Protein AF-A0A3C0W2Y4-F1 (afdb_monomer_lite)

Radius of gyration: 14.18 Å; chains: 1; bounding box: 29×30×36 Å

Structure (mmCIF, N/CA/C/O backbone):
data_AF-A0A3C0W2Y4-F1
#
_entry.id   AF-A0A3C0W2Y4-F1
#
loop_
_atom_site.group_PDB
_atom_site.id
_atom_site.type_symbol
_atom_site.label_atom_id
_atom_site.label_alt_id
_atom_site.label_comp_id
_atom_site.label_asym_id
_atom_site.label_entity_id
_atom_site.label_seq_id
_atom_site.pdbx_PDB_ins_code
_atom_site.Cartn_x
_atom_site.Cartn_y
_atom_site.Cartn_z
_atom_site.occupancy
_atom_site.B_iso_or_equiv
_atom_site.auth_seq_id
_atom_site.auth_comp_id
_atom_site.auth_asym_id
_atom_site.auth_atom_id
_atom_site.pdbx_PDB_model_num
ATOM 1 N N . SER A 1 1 ? -10.072 -1.125 1.550 1.00 90.12 1 SER A N 1
ATOM 2 C CA . SER A 1 1 ? -9.664 -2.502 1.855 1.00 90.12 1 SER A CA 1
ATOM 3 C C . SER A 1 1 ? -8.155 -2.522 1.966 1.00 90.12 1 SER A C 1
ATOM 5 O O . SER A 1 1 ? -7.508 -1.619 1.435 1.00 90.12 1 SER A O 1
ATOM 7 N N . ALA A 1 2 ? -7.590 -3.521 2.638 1.00 95.25 2 ALA A N 1
ATOM 8 C CA . ALA A 1 2 ? -6.143 -3.670 2.776 1.00 95.25 2 ALA A CA 1
ATOM 9 C C . ALA A 1 2 ? -5.463 -3.759 1.396 1.00 95.25 2 ALA A C 1
ATOM 11 O O . ALA A 1 2 ? -4.422 -3.148 1.182 1.00 95.25 2 ALA A O 1
ATOM 12 N N . ALA A 1 3 ? -6.114 -4.399 0.418 1.00 93.50 3 ALA A N 1
ATOM 13 C CA . ALA A 1 3 ? -5.636 -4.450 -0.965 1.00 93.50 3 ALA A CA 1
ATOM 14 C C . ALA A 1 3 ? -5.541 -3.068 -1.654 1.00 93.50 3 ALA A C 1
ATOM 16 O O . ALA A 1 3 ? -4.639 -2.848 -2.458 1.00 93.50 3 ALA A O 1
ATOM 17 N N . LEU A 1 4 ? -6.419 -2.109 -1.324 1.00 95.12 4 LEU A N 1
ATOM 18 C CA . LEU A 1 4 ? -6.364 -0.751 -1.894 1.00 95.12 4 LEU A CA 1
ATOM 19 C C . LEU A 1 4 ? -5.160 0.062 -1.396 1.00 95.12 4 LEU A C 1
ATOM 21 O O . LEU A 1 4 ? -4.829 1.076 -2.002 1.00 95.12 4 LEU A O 1
ATOM 25 N N . ALA A 1 5 ? -4.469 -0.371 -0.336 1.00 96.81 5 ALA A N 1
ATOM 26 C CA . ALA A 1 5 ? -3.251 0.299 0.114 1.00 96.81 5 ALA A CA 1
ATOM 27 C C . ALA A 1 5 ? -2.175 0.328 -0.986 1.00 96.81 5 ALA A C 1
ATOM 29 O O . ALA A 1 5 ? -1.465 1.321 -1.116 1.00 96.81 5 ALA A O 1
ATOM 30 N N . PHE A 1 6 ? -2.104 -0.712 -1.824 1.00 96.75 6 PHE A N 1
ATOM 31 C CA . PHE A 1 6 ? -1.176 -0.768 -2.955 1.00 96.75 6 PHE A CA 1
ATOM 32 C C . PHE A 1 6 ? -1.467 0.305 -4.006 1.00 96.75 6 PHE A C 1
ATOM 34 O O . PHE A 1 6 ? -0.530 0.894 -4.537 1.00 96.75 6 PHE A O 1
ATOM 41 N N . GLU A 1 7 ? -2.740 0.609 -4.276 1.00 95.88 7 GLU A N 1
ATOM 42 C CA . GLU A 1 7 ? -3.124 1.716 -5.166 1.00 95.88 7 GLU A CA 1
ATOM 43 C C . GLU A 1 7 ? -2.608 3.048 -4.635 1.00 95.88 7 GLU A C 1
ATOM 45 O O . GLU A 1 7 ? -1.993 3.824 -5.362 1.00 95.88 7 GLU A O 1
ATOM 50 N N . GLN A 1 8 ? -2.814 3.280 -3.341 1.00 96.94 8 GLN A N 1
ATOM 51 C CA . GLN A 1 8 ? -2.485 4.551 -2.714 1.00 96.94 8 GLN A CA 1
ATOM 52 C C . GLN A 1 8 ? -0.982 4.759 -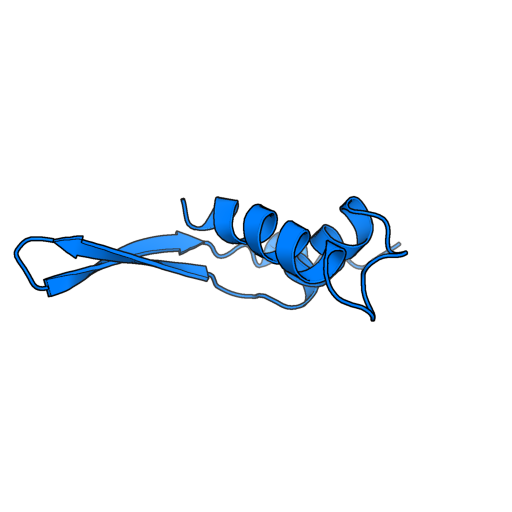2.593 1.00 96.94 8 GLN A C 1
ATOM 54 O O . GLN A 1 8 ? -0.486 5.833 -2.915 1.00 96.94 8 GLN A O 1
ATOM 59 N N . LEU A 1 9 ? -0.243 3.717 -2.217 1.00 97.69 9 LEU A N 1
ATOM 60 C CA . LEU A 1 9 ? 1.217 3.744 -2.234 1.00 97.69 9 LEU A CA 1
ATOM 61 C C . LEU A 1 9 ? 1.755 3.958 -3.652 1.00 97.69 9 LEU A C 1
ATOM 63 O O . LEU A 1 9 ? 2.709 4.707 -3.832 1.00 97.69 9 LEU A O 1
ATOM 67 N N . THR A 1 10 ? 1.115 3.366 -4.664 1.00 97.56 10 THR A N 1
ATOM 68 C CA . THR A 1 10 ? 1.509 3.558 -6.065 1.00 97.56 10 THR A CA 1
ATOM 69 C C . THR A 1 10 ? 1.379 5.022 -6.493 1.00 97.56 10 THR A C 1
ATOM 71 O O . THR A 1 10 ? 2.280 5.542 -7.148 1.00 97.56 10 THR A O 1
ATOM 74 N N . LEU A 1 11 ? 0.291 5.699 -6.103 1.00 97.56 11 LEU A N 1
ATOM 75 C CA . LEU A 1 11 ? 0.107 7.132 -6.361 1.00 97.56 11 LEU A CA 1
ATOM 76 C C . LEU A 1 11 ? 1.197 7.968 -5.675 1.00 97.56 11 LEU A C 1
ATOM 78 O O . LEU A 1 11 ? 1.855 8.763 -6.336 1.00 97.56 11 LEU A O 1
ATOM 82 N N . LEU A 1 12 ? 1.453 7.719 -4.387 1.00 97.81 12 LEU A N 1
ATOM 83 C CA . LEU A 1 12 ? 2.474 8.444 -3.621 1.00 97.81 12 LEU A CA 1
ATOM 84 C C . LEU A 1 12 ? 3.882 8.281 -4.215 1.00 97.81 12 LEU A C 1
ATOM 86 O O . LEU A 1 12 ? 4.634 9.247 -4.309 1.00 97.81 12 LEU A O 1
ATOM 90 N N . VAL A 1 13 ? 4.246 7.070 -4.652 1.00 97.31 13 VAL A N 1
ATOM 91 C CA . VAL A 1 13 ? 5.542 6.823 -5.304 1.00 97.31 13 VAL A CA 1
ATOM 92 C C . VAL A 1 13 ? 5.610 7.520 -6.663 1.00 97.31 13 VAL A C 1
ATOM 94 O O . VAL A 1 13 ? 6.630 8.135 -6.971 1.00 97.31 13 VAL A O 1
ATOM 97 N N . ARG A 1 14 ? 4.530 7.499 -7.454 1.00 97.00 14 ARG A N 1
ATOM 98 C CA . ARG A 1 14 ? 4.456 8.220 -8.738 1.00 97.00 14 ARG A CA 1
ATOM 99 C C . ARG A 1 14 ? 4.591 9.731 -8.607 1.00 97.00 14 ARG A C 1
ATOM 101 O O . ARG A 1 14 ? 5.001 10.373 -9.564 1.00 97.00 14 ARG A O 1
ATOM 108 N N . GLU A 1 15 ? 4.209 10.299 -7.474 1.00 96.75 15 GLU A N 1
ATOM 109 C CA . GLU A 1 15 ? 4.337 11.735 -7.213 1.00 96.75 15 GLU A CA 1
ATOM 110 C C . GLU A 1 15 ? 5.724 12.112 -6.668 1.00 96.75 15 GLU A C 1
ATOM 112 O O . GLU A 1 15 ? 6.090 13.286 -6.662 1.00 96.75 15 GLU A O 1
ATOM 117 N N . SER A 1 16 ? 6.519 11.128 -6.236 1.00 97.12 16 SER A N 1
ATOM 118 C CA . SER A 1 16 ? 7.869 11.353 -5.719 1.00 97.12 16 SER A CA 1
ATOM 119 C C . SER A 1 16 ? 8.886 11.655 -6.826 1.00 97.12 16 SER A C 1
ATOM 121 O O . SER A 1 16 ? 8.781 11.154 -7.947 1.00 97.12 16 SER A O 1
ATOM 123 N N . GLU A 1 17 ? 9.929 12.421 -6.494 1.00 96.62 17 GLU A N 1
ATOM 124 C CA . GLU A 1 17 ? 11.015 12.763 -7.427 1.00 96.62 17 GLU A CA 1
ATOM 125 C C . GLU A 1 17 ? 11.712 11.519 -8.001 1.00 96.62 17 GLU A C 1
ATOM 127 O O . GLU A 1 17 ? 11.982 11.465 -9.196 1.00 96.62 17 GLU A O 1
ATOM 132 N N . GLY A 1 18 ? 11.943 10.492 -7.178 1.00 93.00 18 GLY A N 1
ATOM 133 C CA . GLY A 1 18 ? 12.595 9.253 -7.614 1.00 93.00 18 GLY A CA 1
ATOM 134 C C . GLY A 1 18 ? 11.683 8.277 -8.366 1.00 93.00 18 GLY A C 1
ATOM 135 O O . GLY A 1 18 ? 12.185 7.354 -9.000 1.00 93.00 18 GLY A O 1
ATOM 136 N N . GLY A 1 19 ? 10.358 8.447 -8.288 1.00 92.38 19 GLY A N 1
ATOM 137 C CA . GLY A 1 19 ? 9.379 7.503 -8.840 1.00 92.38 19 GLY A CA 1
ATOM 138 C C . GLY A 1 19 ? 8.509 8.048 -9.973 1.00 92.38 19 GLY A C 1
ATOM 139 O O . GLY A 1 19 ? 7.782 7.272 -10.594 1.00 92.38 19 GLY A O 1
ATOM 140 N N . ARG A 1 20 ? 8.573 9.352 -10.276 1.00 94.88 20 ARG A N 1
ATOM 141 C CA . ARG A 1 20 ? 7.717 10.011 -11.286 1.00 94.88 20 ARG A CA 1
ATOM 142 C C . ARG A 1 20 ? 7.801 9.431 -12.690 1.00 94.88 20 ARG A C 1
ATOM 144 O O . ARG A 1 20 ? 6.789 9.414 -13.392 1.00 94.88 20 ARG A O 1
ATOM 151 N N . ASP A 1 21 ? 8.973 8.936 -13.069 1.00 96.56 21 ASP A N 1
ATOM 152 C CA . ASP A 1 21 ? 9.230 8.427 -14.415 1.00 96.56 21 ASP A CA 1
ATOM 153 C C . ASP A 1 21 ? 9.025 6.901 -14.508 1.00 96.56 21 ASP A C 1
ATOM 155 O O . ASP A 1 21 ? 9.110 6.332 -15.594 1.00 96.56 21 ASP A O 1
ATOM 159 N N . LEU A 1 22 ? 8.699 6.229 -13.394 1.00 96.69 22 LEU A N 1
ATOM 160 C CA . LEU A 1 22 ? 8.395 4.799 -13.394 1.00 96.69 22 LEU A CA 1
ATOM 161 C C . LEU A 1 22 ? 6.961 4.532 -13.899 1.00 96.69 22 LEU A C 1
ATOM 163 O O . LEU A 1 22 ? 6.012 5.248 -13.530 1.00 96.69 22 LEU A O 1
ATOM 167 N N . PRO A 1 23 ? 6.750 3.474 -14.701 1.00 97.00 23 PRO A N 1
ATOM 168 C CA . PRO A 1 23 ? 5.417 2.986 -15.023 1.00 97.00 23 PRO A CA 1
ATOM 169 C C . PRO A 1 23 ? 4.636 2.589 -13.764 1.00 97.00 23 PRO A C 1
ATOM 171 O O . PRO A 1 23 ? 5.190 2.150 -12.752 1.00 97.00 23 PRO A O 1
ATOM 174 N N . ARG A 1 24 ? 3.313 2.767 -13.802 1.00 96.00 24 ARG A N 1
ATOM 175 C CA . ARG A 1 24 ? 2.449 2.522 -12.633 1.00 96.00 24 ARG A CA 1
ATOM 176 C C . ARG A 1 24 ? 2.441 1.036 -12.257 1.00 96.00 24 ARG A C 1
ATOM 178 O O . ARG A 1 24 ? 2.370 0.686 -11.080 1.00 96.00 24 ARG A O 1
ATOM 185 N N . GLU A 1 25 ? 2.474 0.177 -13.264 1.00 95.94 25 GLU A N 1
ATOM 186 C CA . GLU A 1 25 ? 2.537 -1.274 -13.168 1.00 95.94 25 GLU A CA 1
ATOM 187 C C . GLU A 1 25 ? 3.828 -1.756 -12.500 1.00 95.94 25 GLU A C 1
ATOM 189 O O . GLU A 1 25 ? 3.749 -2.612 -11.619 1.00 95.94 25 GLU A O 1
ATOM 194 N N . ASP A 1 26 ? 4.969 -1.139 -12.815 1.00 96.19 26 ASP A N 1
ATOM 195 C CA . ASP A 1 26 ? 6.270 -1.490 -12.239 1.00 96.19 26 ASP A CA 1
ATOM 196 C C . ASP A 1 26 ? 6.328 -1.123 -10.759 1.00 96.19 26 ASP A C 1
ATOM 198 O O . ASP A 1 26 ? 6.717 -1.939 -9.923 1.00 96.19 26 ASP A O 1
ATOM 202 N N . ILE A 1 27 ? 5.845 0.071 -10.397 1.00 97.31 27 ILE A N 1
ATOM 203 C CA . ILE A 1 27 ? 5.723 0.478 -8.991 1.00 97.31 27 ILE A CA 1
ATOM 204 C C . ILE A 1 27 ? 4.851 -0.517 -8.225 1.00 97.31 27 ILE A C 1
ATOM 206 O O . ILE A 1 27 ? 5.219 -0.968 -7.141 1.00 97.31 27 ILE A O 1
ATOM 210 N N . ARG A 1 28 ? 3.697 -0.897 -8.783 1.00 95.50 28 ARG A N 1
ATOM 211 C CA . ARG A 1 28 ? 2.812 -1.876 -8.148 1.00 95.50 28 ARG A CA 1
ATOM 212 C C . ARG A 1 28 ? 3.489 -3.239 -7.995 1.00 95.50 28 ARG A C 1
ATOM 214 O O . ARG A 1 28 ? 3.339 -3.867 -6.946 1.00 95.50 28 ARG A O 1
ATOM 221 N N . ALA A 1 29 ? 4.189 -3.711 -9.023 1.00 93.94 29 ALA A N 1
ATOM 222 C CA . ALA A 1 29 ? 4.917 -4.974 -8.980 1.00 93.94 29 ALA A CA 1
ATOM 223 C C . ALA A 1 29 ? 5.986 -4.954 -7.876 1.00 93.94 29 ALA A C 1
ATOM 225 O O . ALA A 1 29 ? 6.016 -5.861 -7.044 1.00 93.94 29 ALA A O 1
ATOM 226 N N . LEU A 1 30 ? 6.769 -3.874 -7.788 1.00 94.69 30 LEU A N 1
ATOM 227 C CA . LEU A 1 30 ? 7.754 -3.660 -6.724 1.00 94.69 30 LEU A CA 1
ATOM 228 C C . LEU A 1 30 ? 7.107 -3.625 -5.335 1.00 94.69 30 LEU A C 1
ATOM 230 O O . LEU A 1 30 ? 7.602 -4.261 -4.408 1.00 94.69 30 LEU A O 1
ATOM 234 N N . LEU A 1 31 ? 5.973 -2.939 -5.174 1.00 95.62 31 LEU A N 1
ATOM 235 C CA . LEU A 1 31 ? 5.255 -2.921 -3.899 1.00 95.62 31 LEU A CA 1
ATOM 236 C C . LEU A 1 31 ? 4.799 -4.327 -3.487 1.00 95.62 31 LEU A C 1
ATOM 238 O O . LEU A 1 31 ? 4.934 -4.682 -2.319 1.00 95.62 31 LEU A O 1
ATOM 242 N N . HIS A 1 32 ? 4.303 -5.150 -4.416 1.00 94.00 32 HIS A N 1
ATOM 243 C CA . HIS A 1 32 ? 3.942 -6.541 -4.117 1.00 94.00 32 HIS A CA 1
ATOM 244 C C . HIS A 1 32 ? 5.150 -7.435 -3.818 1.00 94.00 32 HIS A C 1
ATOM 246 O O . HIS A 1 32 ? 5.016 -8.371 -3.033 1.00 94.00 32 HIS A O 1
ATOM 252 N N . LEU A 1 33 ? 6.317 -7.147 -4.398 1.00 92.81 33 LEU A N 1
ATOM 253 C CA . LEU A 1 33 ? 7.568 -7.827 -4.061 1.00 92.81 33 LEU A CA 1
ATOM 254 C C . LEU A 1 33 ? 7.998 -7.501 -2.619 1.00 92.81 33 LEU A C 1
ATOM 256 O O . LEU A 1 33 ? 8.383 -8.389 -1.857 1.00 92.81 33 LEU A O 1
ATOM 260 N N . LEU A 1 34 ? 7.894 -6.230 -2.226 1.00 94.12 34 LEU A N 1
ATOM 261 C CA . LEU A 1 34 ? 8.454 -5.718 -0.973 1.00 94.12 34 LEU A CA 1
ATOM 262 C C . LEU A 1 34 ? 7.504 -5.833 0.225 1.00 94.12 34 LEU A C 1
ATOM 264 O O . LEU A 1 34 ? 7.952 -6.096 1.335 1.00 94.12 34 LEU A O 1
ATOM 268 N N . VAL A 1 35 ? 6.193 -5.688 0.037 1.00 95.44 35 VAL A N 1
ATOM 269 C CA . VAL A 1 35 ? 5.217 -5.681 1.139 1.00 95.44 35 VAL A CA 1
ATOM 270 C C . VAL A 1 35 ? 4.623 -7.075 1.339 1.00 95.44 35 VAL A C 1
ATOM 272 O O . VAL A 1 35 ? 3.864 -7.563 0.508 1.00 95.44 35 VAL A O 1
ATOM 275 N N . ASP A 1 36 ? 4.964 -7.738 2.448 1.00 96.12 36 ASP A N 1
ATOM 276 C CA . ASP A 1 36 ? 4.439 -9.074 2.798 1.00 96.12 36 ASP A CA 1
ATOM 277 C C . ASP A 1 36 ? 3.013 -9.054 3.337 1.00 96.12 36 ASP A C 1
ATOM 279 O O . ASP A 1 36 ? 2.220 -9.958 3.062 1.00 96.12 36 ASP A O 1
ATOM 283 N N . VAL A 1 37 ? 2.704 -8.053 4.157 1.00 96.81 37 VAL A N 1
ATOM 284 C CA . VAL A 1 37 ? 1.465 -7.992 4.928 1.00 96.81 37 VAL A CA 1
ATOM 285 C C . VAL A 1 37 ? 0.973 -6.554 4.973 1.00 96.81 37 VAL A C 1
ATOM 287 O O . VAL A 1 37 ? 1.741 -5.636 5.256 1.00 96.81 37 VAL A O 1
ATOM 290 N N . VAL A 1 38 ? -0.329 -6.366 4.760 1.00 97.69 38 VAL A N 1
ATOM 291 C CA . VAL A 1 38 ? -1.019 -5.098 5.023 1.00 97.69 38 VAL A CA 1
ATOM 292 C C . VAL A 1 38 ? -2.098 -5.338 6.068 1.00 97.69 38 VAL A C 1
ATOM 294 O O . VAL A 1 38 ? -2.985 -6.167 5.875 1.00 97.69 38 VAL A O 1
ATOM 297 N N . VAL A 1 39 ? -2.050 -4.585 7.165 1.00 97.75 39 VAL A N 1
ATOM 298 C CA . VAL A 1 39 ? -3.057 -4.636 8.231 1.00 97.75 39 VAL A CA 1
ATOM 299 C C . VAL A 1 39 ? -3.909 -3.374 8.163 1.00 97.75 39 VAL A C 1
ATOM 301 O O . VAL A 1 39 ? -3.440 -2.279 8.465 1.00 97.75 39 VAL A O 1
ATOM 304 N N . GLN A 1 40 ? -5.180 -3.508 7.785 1.00 97.50 40 GLN A N 1
ATOM 305 C CA . GLN A 1 40 ? -6.115 -2.386 7.790 1.00 97.50 40 GLN A CA 1
ATOM 306 C C . GLN A 1 40 ? -6.762 -2.249 9.164 1.00 97.50 40 GLN A C 1
ATOM 308 O O 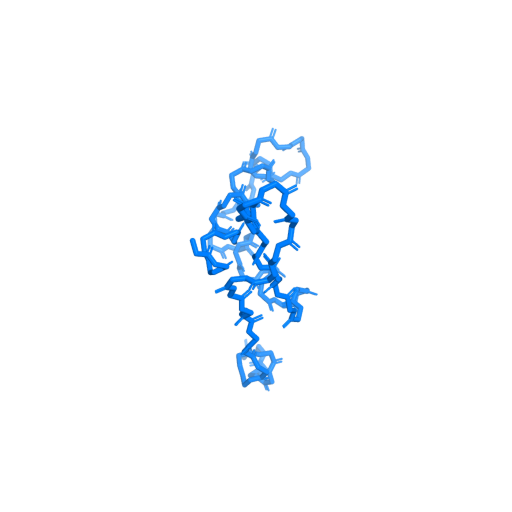. GLN A 1 40 ? -7.514 -3.121 9.614 1.00 97.50 40 GLN A O 1
ATOM 313 N N . MET A 1 41 ? -6.550 -1.100 9.794 1.00 97.06 41 MET A N 1
ATOM 314 C CA . MET A 1 41 ? -7.184 -0.752 11.058 1.00 97.06 41 MET A CA 1
ATOM 315 C C . MET A 1 41 ? -8.308 0.263 10.853 1.00 97.06 41 MET A C 1
ATOM 317 O O . MET A 1 41 ? -8.215 1.147 10.004 1.00 97.06 41 MET A O 1
ATOM 321 N N . LYS A 1 42 ? -9.365 0.165 11.660 1.00 96.50 42 LYS A N 1
ATOM 322 C CA . LYS A 1 42 ? -10.407 1.194 11.764 1.00 96.50 42 LYS A CA 1
ATOM 323 C C . LYS A 1 42 ? -10.680 1.509 13.225 1.00 96.50 42 LYS A C 1
ATOM 325 O O . LYS A 1 42 ? -10.516 0.651 14.092 1.00 96.50 42 LYS A O 1
ATOM 330 N N . LYS A 1 43 ? -11.112 2.740 13.494 1.00 97.19 43 LYS A N 1
ATOM 331 C CA . LYS A 1 43 ? -11.625 3.122 14.809 1.00 97.19 43 LYS A CA 1
ATOM 332 C C . LYS A 1 43 ? -13.076 2.652 14.909 1.00 97.19 43 LYS A C 1
ATOM 334 O O . LYS A 1 43 ? -13.928 3.137 14.175 1.00 97.19 43 LYS A O 1
ATOM 339 N N . VAL A 1 44 ? -13.325 1.695 15.792 1.00 95.94 44 VAL A N 1
ATOM 340 C CA . VAL A 1 44 ? -14.643 1.126 16.094 1.00 95.94 44 VAL A CA 1
ATOM 341 C C . VAL A 1 44 ? -14.879 1.349 17.581 1.00 95.94 44 VAL A C 1
ATOM 343 O O . VAL A 1 44 ? -14.034 0.978 18.398 1.00 95.94 44 VAL A O 1
ATOM 346 N N . ASP A 1 45 ? -15.965 2.038 17.926 1.00 95.44 45 ASP A N 1
ATOM 347 C CA . ASP A 1 45 ? -16.327 2.378 19.311 1.00 95.44 45 ASP A CA 1
ATOM 348 C C . ASP A 1 45 ? -15.176 3.020 20.098 1.00 95.44 45 ASP A C 1
ATOM 350 O O . ASP A 1 45 ? -14.812 2.627 21.206 1.00 95.44 45 ASP A O 1
ATOM 354 N N . GLY A 1 46 ? -14.520 3.994 19.468 1.00 96.81 46 GLY A N 1
ATOM 355 C CA . GLY A 1 46 ? -13.419 4.729 20.083 1.00 96.81 46 GLY A CA 1
ATOM 356 C C . GLY A 1 46 ? -12.074 3.994 20.104 1.00 96.81 46 GLY A C 1
ATOM 357 O O . GLY A 1 46 ? -11.071 4.621 20.440 1.00 96.81 46 GLY A O 1
ATOM 358 N N . ARG A 1 47 ? -12.006 2.718 19.701 1.00 97.38 47 ARG A N 1
ATOM 359 C CA . ARG A 1 47 ? -10.783 1.899 19.749 1.00 97.38 47 ARG A CA 1
ATOM 360 C C . ARG A 1 47 ? -10.327 1.483 18.357 1.00 97.38 47 ARG A C 1
ATOM 362 O O . ARG A 1 47 ? -11.142 1.147 17.505 1.00 97.38 47 ARG A O 1
ATOM 369 N N . PHE A 1 48 ? -9.017 1.464 18.124 1.00 97.31 48 PHE A N 1
ATOM 370 C CA . PHE A 1 48 ? -8.480 0.885 16.895 1.00 97.31 48 PHE A CA 1
ATOM 371 C C . PHE A 1 48 ? -8.624 -0.635 16.922 1.00 97.31 48 PHE A C 1
ATOM 373 O O . PHE A 1 48 ? -8.257 -1.2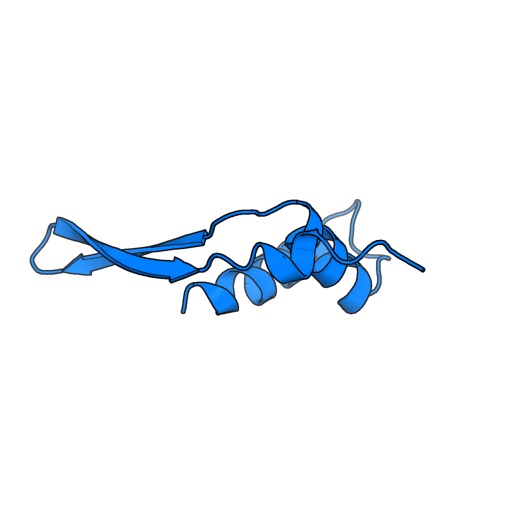98 17.893 1.00 97.31 48 PHE A O 1
ATOM 380 N N . ARG A 1 49 ? -9.181 -1.181 15.845 1.00 97.62 49 ARG A N 1
ATOM 381 C CA . ARG A 1 49 ? -9.368 -2.612 15.628 1.00 97.62 49 ARG A CA 1
ATOM 382 C C . ARG A 1 49 ? -8.807 -2.974 14.265 1.00 97.62 49 ARG A C 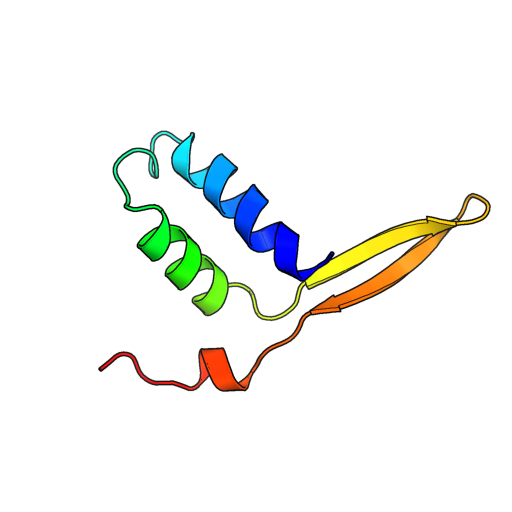1
ATOM 384 O O . ARG A 1 49 ? -8.991 -2.225 13.305 1.00 97.62 49 ARG A O 1
ATOM 391 N N . VAL A 1 50 ? -8.153 -4.128 14.181 1.00 97.56 50 VAL A N 1
ATOM 392 C CA . VAL A 1 50 ? -7.851 -4.746 12.889 1.00 97.56 50 VAL A CA 1
ATOM 393 C C . VAL A 1 50 ? -9.176 -5.136 12.243 1.00 97.56 50 VAL A C 1
ATOM 395 O O . VAL A 1 50 ? -10.022 -5.755 12.882 1.00 97.56 50 VAL A O 1
ATOM 398 N N . THR A 1 51 ? -9.369 -4.725 10.996 1.00 96.50 51 THR A N 1
ATOM 399 C CA . THR A 1 51 ? -10.593 -4.986 10.220 1.00 96.50 51 THR A CA 1
ATOM 400 C C . THR A 1 51 ? -10.341 -5.829 8.985 1.00 96.50 51 THR A C 1
ATOM 402 O O . THR A 1 51 ? -11.279 -6.390 8.434 1.00 96.50 51 THR A O 1
ATOM 405 N N . GLU A 1 52 ? -9.088 -5.907 8.544 1.00 98.00 52 GLU A N 1
ATOM 406 C CA . GLU A 1 52 ? -8.686 -6.687 7.383 1.00 98.00 52 GLU A CA 1
ATOM 407 C C . GLU A 1 52 ? -7.181 -6.937 7.456 1.00 98.00 52 GLU A C 1
ATOM 409 O O . GLU A 1 52 ? -6.425 -6.058 7.882 1.00 98.00 52 GLU A O 1
ATOM 414 N N . ILE A 1 53 ? -6.753 -8.119 7.028 1.00 97.44 53 ILE A N 1
ATOM 415 C CA . ILE A 1 53 ? -5.347 -8.455 6.822 1.00 97.44 53 ILE A CA 1
ATOM 416 C C . ILE A 1 53 ? -5.233 -8.955 5.388 1.00 97.44 53 ILE A C 1
ATOM 418 O O . ILE A 1 53 ? -5.919 -9.902 5.009 1.00 97.44 53 ILE A O 1
ATOM 422 N N . TRP A 1 54 ? -4.380 -8.311 4.600 1.00 96.81 54 TRP A N 1
ATOM 423 C CA . TRP A 1 54 ? -3.971 -8.810 3.295 1.00 96.81 54 TRP A CA 1
ATOM 424 C C . TRP A 1 54 ? -2.610 -9.489 3.429 1.00 96.81 54 TRP A C 1
ATOM 426 O O . TRP A 1 54 ? -1.687 -8.915 4.012 1.00 96.81 54 TRP A O 1
ATOM 436 N N . HIS A 1 55 ? -2.504 -10.704 2.893 1.00 95.69 55 HIS A N 1
ATOM 437 C CA . HIS A 1 55 ? -1.270 -11.474 2.797 1.00 95.69 55 HIS A CA 1
ATOM 438 C C . HIS A 1 55 ? -1.378 -12.449 1.615 1.00 95.69 55 HIS A C 1
ATOM 440 O O . HIS A 1 55 ? -2.278 -13.287 1.597 1.00 95.69 55 HIS A O 1
ATOM 446 N N . ASP A 1 56 ? -0.475 -12.336 0.637 1.00 93.38 56 ASP A N 1
ATOM 447 C CA . ASP A 1 56 ? -0.408 -13.226 -0.532 1.00 93.38 56 ASP A CA 1
ATOM 448 C C . ASP A 1 56 ? 1.026 -13.763 -0.723 1.00 93.38 56 ASP A C 1
ATOM 450 O O . ASP A 1 56 ? 1.837 -13.175 -1.446 1.00 93.38 56 ASP A O 1
ATOM 454 N N . PRO A 1 57 ? 1.376 -14.873 -0.051 1.00 89.81 57 PRO A N 1
ATOM 455 C CA . PRO A 1 57 ? 2.722 -15.433 -0.106 1.00 89.81 57 PRO A CA 1
ATOM 456 C C . PR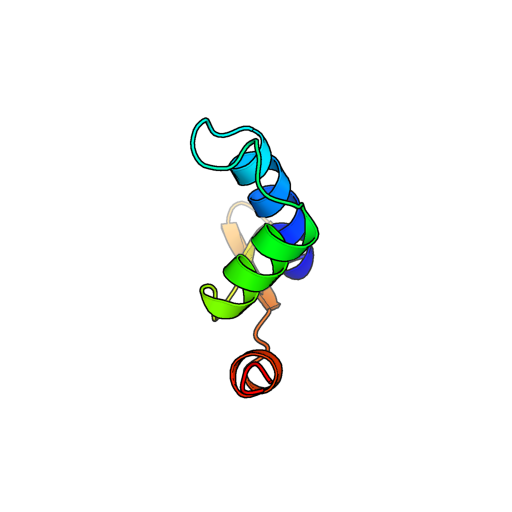O A 1 57 ? 3.015 -16.165 -1.420 1.00 89.81 57 PRO A C 1
ATOM 458 O O . PRO A 1 57 ? 4.182 -16.376 -1.743 1.00 89.81 57 PRO A O 1
ATOM 461 N N . LEU A 1 58 ? 1.992 -16.576 -2.179 1.00 87.06 58 LEU A N 1
ATOM 462 C CA . LEU A 1 58 ? 2.184 -17.281 -3.450 1.00 87.06 58 LEU A CA 1
ATOM 463 C C . LEU A 1 58 ? 2.624 -16.314 -4.544 1.00 87.06 58 LEU A C 1
ATOM 465 O O . LEU A 1 58 ? 3.531 -16.632 -5.311 1.00 87.06 58 LEU A O 1
ATOM 469 N N . ARG A 1 59 ? 2.064 -15.102 -4.551 1.00 81.75 59 ARG A N 1
ATOM 470 C CA . ARG A 1 59 ? 2.480 -14.026 -5.455 1.00 81.75 59 ARG A CA 1
ATOM 471 C C . ARG A 1 59 ? 3.947 -13.627 -5.285 1.00 81.75 59 ARG A C 1
ATOM 473 O O . ARG A 1 59 ? 4.589 -13.276 -6.264 1.00 81.75 59 ARG A O 1
ATOM 480 N N . LYS A 1 60 ? 4.495 -13.724 -4.069 1.00 76.75 60 LYS A N 1
ATOM 481 C CA . LYS A 1 60 ? 5.920 -13.458 -3.793 1.00 76.75 60 LYS A CA 1
ATOM 482 C C . LYS A 1 60 ? 6.867 -14.574 -4.231 1.00 76.75 60 LYS A C 1
ATOM 484 O O . LYS A 1 60 ? 8.063 -14.341 -4.353 1.00 76.75 60 LYS A O 1
ATOM 489 N N . ARG A 1 61 ? 6.352 -15.793 -4.400 1.00 75.44 61 ARG A N 1
ATOM 490 C CA . ARG A 1 61 ? 7.150 -16.982 -4.731 1.00 75.44 61 ARG A CA 1
ATOM 491 C C . ARG A 1 61 ? 7.237 -17.259 -6.225 1.00 75.44 61 ARG A C 1
ATOM 493 O O . ARG A 1 61 ? 8.000 -18.144 -6.594 1.00 75.44 61 ARG A O 1
ATOM 500 N N . GLN A 1 62 ? 6.474 -16.553 -7.061 1.00 63.97 62 GLN A N 1
ATOM 501 C CA . GLN A 1 62 ? 6.672 -16.609 -8.506 1.00 63.97 62 GLN A CA 1
ATOM 502 C C . GLN A 1 62 ? 8.039 -15.983 -8.815 1.00 63.97 62 GLN A C 1
ATOM 504 O O . GLN A 1 62 ? 8.222 -14.796 -8.535 1.00 63.97 62 GLN A O 1
ATOM 509 N N . PRO A 1 63 ? 9.017 -16.762 -9.315 1.00 53.78 63 PRO A N 1
ATOM 510 C CA . PRO A 1 63 ? 10.247 -16.188 -9.839 1.00 53.78 63 PRO A CA 1
ATOM 511 C C . PRO A 1 63 ? 9.861 -15.221 -10.961 1.00 53.78 63 PRO A C 1
ATOM 513 O O . PRO A 1 63 ? 8.941 -15.515 -11.723 1.00 53.78 63 PRO A O 1
ATOM 516 N N . GLY A 1 64 ? 10.520 -14.066 -11.043 1.00 58.81 64 GLY A N 1
ATOM 517 C CA . GLY A 1 64 ? 10.465 -13.290 -12.279 1.00 58.81 64 GLY A CA 1
ATOM 518 C C . GLY A 1 64 ? 11.099 -14.135 -13.381 1.00 58.81 64 GLY A C 1
ATOM 519 O O . GLY A 1 64 ? 12.252 -14.534 -13.216 1.00 58.81 64 GLY A O 1
ATOM 520 N N . ASP 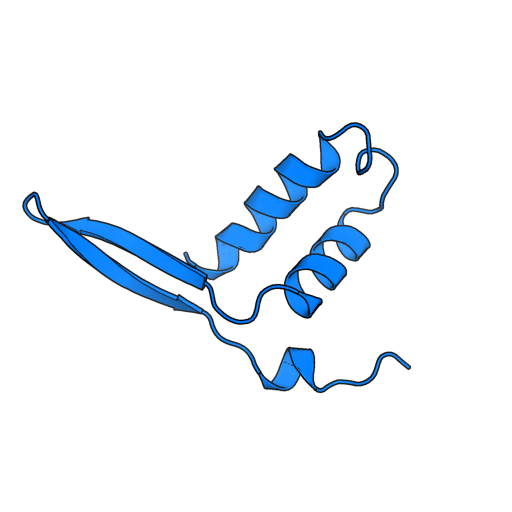A 1 65 ? 10.327 -14.462 -14.418 1.00 47.22 65 ASP A N 1
ATOM 521 C CA . ASP A 1 65 ? 10.841 -15.034 -15.669 1.00 47.22 65 ASP A CA 1
ATOM 522 C C . ASP A 1 65 ? 11.740 -14.023 -16.402 1.00 47.22 65 ASP A C 1
ATOM 524 O O . ASP A 1 65 ? 11.408 -12.811 -16.388 1.00 47.22 65 ASP A O 1
#

pLDDT: mean 92.54, std 10.42, range [47.22, 98.0]

Secondary structure (DSSP, 8-state):
-GGGHHHHHHHHHHHSTTTTTS-HHHHHHHHHHH--EEEEEEEETTEEEEEEEEE-HHHHHS---

Sequence (65 aa):
SAALAFEQLTLLVRESEGGRDLPREDIRALLHLLVDVVVQMKKVDGRFRVTEIWHDPLRKRQPGD

Foldseek 3Di:
DLVCVLVVVLVVQCVDPVRVPPDSVVSSLVCVLPDAKGFDWDQDPNDIDGDDMDGDVPSNPPPDD